Protein AF-A0A840C5W4-F1 (afdb_monomer_lite)

Structure (mmCIF, N/CA/C/O backbone):
data_AF-A0A840C5W4-F1
#
_entry.id   AF-A0A840C5W4-F1
#
loop_
_atom_site.group_PDB
_atom_site.id
_atom_site.type_symbol
_atom_site.label_atom_id
_atom_site.label_alt_id
_atom_site.label_comp_id
_atom_site.label_asym_id
_atom_site.label_entity_id
_atom_site.label_seq_id
_atom_site.pdbx_PDB_ins_code
_atom_site.Cartn_x
_atom_site.Cartn_y
_atom_site.Cartn_z
_atom_site.occupancy
_atom_site.B_iso_or_equiv
_atom_site.auth_seq_id
_atom_site.auth_comp_id
_atom_site.auth_asym_id
_atom_site.auth_atom_id
_atom_site.pdbx_PDB_model_num
ATOM 1 N N . MET A 1 1 ? -12.126 -1.371 11.841 1.00 53.53 1 MET A N 1
ATOM 2 C CA . MET A 1 1 ? -11.027 -1.154 10.876 1.00 53.53 1 MET A CA 1
ATOM 3 C C . MET A 1 1 ? -10.101 -0.103 11.458 1.00 53.53 1 MET A C 1
ATOM 5 O O . MET A 1 1 ? -10.589 0.965 11.806 1.00 53.53 1 MET A O 1
ATOM 9 N N . LYS A 1 2 ? -8.812 -0.405 11.664 1.00 63.03 2 LYS A N 1
ATOM 10 C CA . LYS A 1 2 ? -7.852 0.658 11.995 1.00 63.03 2 LYS A CA 1
ATOM 11 C C . LYS A 1 2 ? -7.681 1.518 10.747 1.00 63.03 2 LYS A C 1
ATOM 13 O O . LYS A 1 2 ? -7.553 0.975 9.653 1.00 63.03 2 LYS A O 1
ATOM 18 N N . ALA A 1 3 ? -7.754 2.834 10.910 1.00 73.38 3 ALA A N 1
ATOM 19 C CA . ALA A 1 3 ? -7.504 3.752 9.811 1.00 73.38 3 ALA A CA 1
ATOM 20 C C . ALA A 1 3 ? -6.040 3.604 9.379 1.00 73.38 3 ALA A C 1
ATOM 22 O O . ALA A 1 3 ? -5.144 3.698 10.216 1.00 73.38 3 ALA A O 1
ATOM 23 N N . ILE A 1 4 ? -5.815 3.340 8.093 1.00 80.00 4 ILE A N 1
ATOM 24 C CA . ILE A 1 4 ? -4.472 3.283 7.513 1.00 80.00 4 ILE A CA 1
ATOM 25 C C . ILE A 1 4 ? -3.843 4.671 7.636 1.00 80.00 4 ILE A C 1
ATOM 27 O O . ILE A 1 4 ? -4.494 5.679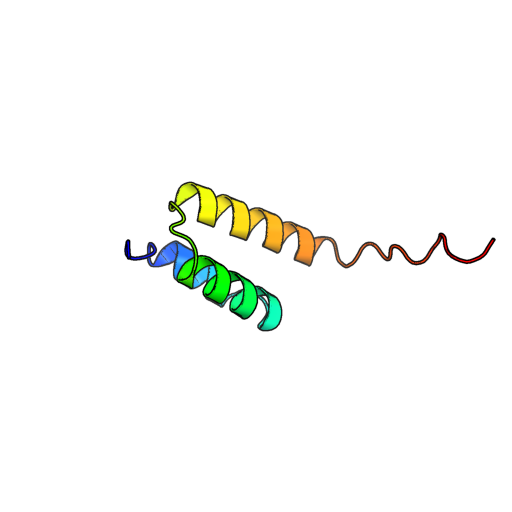 7.348 1.00 80.00 4 ILE A O 1
ATOM 31 N N . HIS A 1 5 ? -2.570 4.733 8.027 1.00 86.31 5 HIS A N 1
ATOM 32 C CA . HIS A 1 5 ? -1.857 6.001 8.095 1.00 86.31 5 HIS A CA 1
ATOM 33 C C . HIS A 1 5 ? -1.850 6.703 6.715 1.00 86.31 5 HIS A C 1
ATOM 35 O O . HIS A 1 5 ? -1.461 6.074 5.724 1.00 86.31 5 HIS A O 1
ATOM 41 N N . PRO A 1 6 ? -2.186 8.006 6.614 1.00 86.69 6 PRO A N 1
ATOM 42 C CA . PRO A 1 6 ? -2.323 8.707 5.329 1.00 86.69 6 PRO A CA 1
ATOM 43 C C . PRO A 1 6 ? -1.102 8.572 4.410 1.00 86.69 6 PRO A C 1
ATOM 45 O O . PRO A 1 6 ? -1.229 8.338 3.213 1.00 86.69 6 PRO A O 1
ATOM 48 N N . ASN A 1 7 ? 0.103 8.632 4.981 1.00 90.69 7 ASN A N 1
ATOM 49 C CA . ASN A 1 7 ? 1.348 8.462 4.225 1.00 90.69 7 ASN A CA 1
ATOM 50 C C . ASN A 1 7 ? 1.519 7.061 3.615 1.00 90.69 7 ASN A C 1
ATOM 52 O O . ASN A 1 7 ? 2.139 6.935 2.560 1.00 90.69 7 ASN A O 1
ATOM 56 N N . LEU A 1 8 ? 1.018 6.008 4.269 1.00 90.19 8 LEU A N 1
ATOM 57 C CA . LEU A 1 8 ? 1.048 4.648 3.719 1.00 90.19 8 LEU A CA 1
ATOM 58 C C . LEU A 1 8 ? 0.013 4.517 2.607 1.00 90.19 8 LEU A C 1
ATOM 60 O O . LEU A 1 8 ? 0.325 3.995 1.543 1.00 90.19 8 LEU A O 1
ATOM 64 N N . PHE A 1 9 ? -1.174 5.090 2.805 1.00 90.50 9 PHE A N 1
ATOM 65 C CA . PHE A 1 9 ? -2.205 5.131 1.775 1.00 90.50 9 PHE A CA 1
ATOM 66 C C . PHE A 1 9 ? -1.713 5.822 0.493 1.00 90.50 9 PHE A C 1
ATOM 68 O O . PHE A 1 9 ? -1.825 5.262 -0.594 1.00 90.50 9 PHE A O 1
ATOM 75 N N . THR A 1 10 ? -1.071 6.989 0.605 1.00 92.25 10 THR A N 1
ATOM 76 C CA . THR A 1 10 ? -0.477 7.685 -0.549 1.00 92.25 10 THR A CA 1
ATOM 77 C C . THR A 1 10 ? 0.553 6.825 -1.282 1.00 92.25 10 THR A C 1
ATOM 79 O O . THR A 1 10 ? 0.617 6.864 -2.507 1.00 92.25 10 THR A O 1
ATOM 82 N N . GLN A 1 11 ? 1.352 6.029 -0.565 1.00 92.56 11 GLN A N 1
ATOM 83 C CA . GLN A 1 11 ? 2.310 5.116 -1.194 1.00 92.56 11 GLN A CA 1
ATOM 84 C C . GLN A 1 11 ? 1.610 3.987 -1.956 1.00 92.56 11 GLN A C 1
ATOM 86 O O . GLN A 1 11 ? 1.983 3.720 -3.094 1.00 92.56 11 GLN A O 1
ATOM 91 N N . VAL A 1 12 ? 0.556 3.396 -1.384 1.00 92.50 12 VAL A N 1
ATOM 92 C CA . VAL A 1 12 ? -0.277 2.393 -2.072 1.00 92.50 12 VAL A CA 1
ATOM 93 C C . VAL A 1 12 ? -0.872 2.968 -3.360 1.00 92.50 12 VAL A C 1
ATOM 95 O O . VAL A 1 12 ? -0.844 2.318 -4.402 1.00 92.50 12 VAL A O 1
ATOM 98 N N . MET A 1 13 ? -1.343 4.217 -3.331 1.00 94.19 13 MET A N 1
ATOM 99 C CA . MET A 1 13 ? -1.943 4.865 -4.502 1.00 94.19 13 MET A CA 1
ATOM 100 C C . MET A 1 13 ? -0.965 5.097 -5.663 1.00 94.19 13 MET A C 1
ATOM 102 O O . MET A 1 13 ? -1.413 5.211 -6.805 1.00 94.19 13 MET A O 1
ATOM 106 N N . ARG A 1 14 ? 0.347 5.141 -5.393 1.00 92.94 14 ARG A N 1
ATOM 107 C CA . ARG A 1 14 ? 1.405 5.290 -6.410 1.00 92.94 14 ARG A CA 1
ATOM 108 C C . ARG A 1 14 ? 1.772 3.976 -7.102 1.00 92.94 14 ARG A C 1
ATOM 110 O O . ARG A 1 14 ? 2.504 4.018 -8.088 1.00 92.94 14 ARG A O 1
ATOM 117 N N . LEU A 1 15 ? 1.299 2.837 -6.597 1.00 92.31 15 LEU A N 1
ATOM 118 C CA . LEU A 1 15 ? 1.529 1.537 -7.223 1.00 92.31 15 LEU A CA 1
ATOM 119 C C . LEU A 1 15 ? 0.739 1.414 -8.541 1.00 92.31 15 LEU A C 1
ATOM 121 O O . LEU A 1 15 ? -0.304 2.064 -8.697 1.00 92.31 15 LEU A O 1
ATOM 125 N N . PRO A 1 16 ? 1.202 0.568 -9.484 1.00 93.69 16 PRO A N 1
ATOM 126 C CA . PRO A 1 16 ? 0.444 0.220 -10.681 1.00 93.69 16 PRO A CA 1
ATOM 127 C C . PRO A 1 16 ? -0.953 -0.293 -10.331 1.00 93.69 16 PRO A C 1
ATOM 129 O O . PRO A 1 16 ? -1.144 -0.930 -9.297 1.00 93.69 16 PRO A O 1
ATOM 132 N N . GLU A 1 17 ? -1.921 -0.046 -11.210 1.00 92.19 17 GLU A N 1
ATOM 133 C CA . GLU A 1 17 ? -3.340 -0.285 -10.930 1.00 92.19 17 GLU A CA 1
ATOM 134 C C . GLU A 1 17 ? -3.651 -1.708 -10.452 1.00 92.19 17 GLU A C 1
ATOM 136 O O . GLU A 1 17 ? -4.315 -1.847 -9.430 1.00 92.19 17 GLU A O 1
ATOM 141 N N . GLY A 1 18 ? -3.134 -2.744 -11.123 1.00 92.06 18 GLY A N 1
ATOM 142 C CA . GLY A 1 18 ? -3.376 -4.136 -10.715 1.00 92.06 18 GLY A CA 1
ATOM 143 C C . GLY A 1 18 ? -2.864 -4.422 -9.303 1.00 92.06 18 GLY A C 1
ATOM 144 O O . GLY A 1 18 ? -3.613 -4.838 -8.429 1.00 92.06 18 GLY A O 1
ATOM 145 N N . VAL A 1 19 ? -1.608 -4.060 -9.045 1.00 91.94 19 VAL A N 1
ATOM 146 C CA . VAL A 1 19 ? -0.948 -4.248 -7.747 1.00 91.94 19 VAL A CA 1
ATOM 147 C C . VAL A 1 19 ? -1.658 -3.482 -6.628 1.00 91.94 19 VAL A C 1
ATOM 149 O O . VAL A 1 19 ? -1.807 -3.977 -5.511 1.00 91.94 19 VAL A O 1
ATOM 152 N N . ARG A 1 20 ? -2.087 -2.251 -6.914 1.00 93.94 20 ARG A N 1
ATOM 153 C CA . ARG A 1 20 ? -2.830 -1.417 -5.972 1.00 93.94 20 ARG A CA 1
ATOM 154 C C . ARG A 1 20 ? -4.171 -2.052 -5.611 1.00 93.94 20 ARG A C 1
ATOM 156 O O . ARG A 1 20 ? -4.518 -2.060 -4.434 1.00 93.94 20 ARG A O 1
ATOM 163 N N . THR A 1 21 ? -4.912 -2.545 -6.601 1.00 93.00 21 THR A N 1
ATOM 164 C CA . THR A 1 21 ? -6.218 -3.185 -6.396 1.00 93.00 21 THR A CA 1
ATOM 165 C C . THR A 1 21 ? -6.083 -4.419 -5.510 1.00 93.00 21 THR A C 1
ATOM 167 O O . THR A 1 21 ? -6.762 -4.486 -4.487 1.00 93.00 21 THR A O 1
ATOM 170 N N . ASP A 1 22 ? -5.131 -5.304 -5.814 1.00 91.25 22 ASP A N 1
ATOM 171 C CA . ASP A 1 22 ? -4.871 -6.513 -5.022 1.00 91.25 22 ASP A CA 1
ATOM 172 C C . ASP A 1 22 ? -4.518 -6.171 -3.564 1.00 91.25 22 ASP A C 1
ATOM 174 O O . ASP A 1 22 ? -5.016 -6.777 -2.612 1.00 91.25 22 ASP A O 1
ATOM 178 N N . LEU A 1 23 ? -3.668 -5.155 -3.367 1.00 90.50 23 LEU A N 1
ATOM 179 C CA . LEU A 1 23 ? -3.243 -4.739 -2.033 1.00 90.50 23 LEU A CA 1
ATOM 180 C C . LEU A 1 23 ? -4.394 -4.114 -1.229 1.00 90.50 23 LEU A C 1
ATOM 182 O O . LEU A 1 23 ? -4.513 -4.373 -0.033 1.00 90.50 23 LEU A O 1
ATOM 186 N N . LEU A 1 24 ? -5.250 -3.307 -1.861 1.00 90.81 24 LEU A N 1
ATOM 187 C CA . LEU A 1 24 ? -6.423 -2.721 -1.205 1.00 90.81 24 LEU A CA 1
ATOM 188 C C . LEU A 1 24 ? -7.472 -3.779 -0.848 1.00 90.81 24 LEU A C 1
ATOM 190 O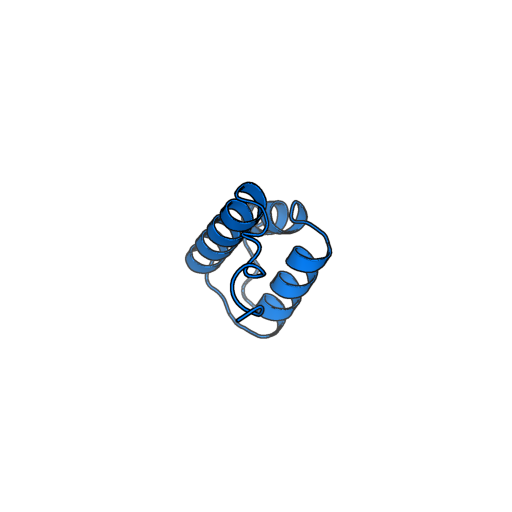 O . LEU A 1 24 ? -8.043 -3.710 0.241 1.00 90.81 24 LEU A O 1
ATOM 194 N N . GLU A 1 25 ? -7.694 -4.768 -1.714 1.00 90.88 25 GLU A N 1
ATOM 195 C CA . GLU A 1 25 ? -8.575 -5.902 -1.426 1.00 90.88 25 GLU A CA 1
ATOM 196 C C . GLU A 1 25 ? -8.070 -6.690 -0.210 1.00 90.88 25 GLU A C 1
ATOM 198 O O . GLU A 1 25 ? -8.821 -6.925 0.743 1.00 90.88 25 GLU A O 1
ATOM 203 N N . PHE A 1 26 ? -6.770 -7.000 -0.177 1.00 89.00 26 PHE A N 1
ATOM 204 C CA . PHE A 1 26 ? -6.148 -7.680 0.957 1.00 89.00 26 PHE A CA 1
ATOM 205 C C . PHE A 1 26 ? -6.303 -6.899 2.272 1.00 89.00 26 PHE A C 1
ATOM 207 O O . PHE A 1 26 ? -6.642 -7.486 3.302 1.00 89.00 26 PHE A O 1
ATOM 214 N N . LEU A 1 27 ? -6.103 -5.576 2.245 1.00 86.88 27 LEU A N 1
ATOM 215 C CA . LEU A 1 27 ? -6.277 -4.697 3.410 1.00 86.88 27 LEU A CA 1
ATOM 216 C C . LEU A 1 27 ? -7.740 -4.567 3.857 1.00 86.88 27 LEU A C 1
ATOM 218 O O . LEU A 1 27 ? -8.002 -4.308 5.033 1.00 86.88 27 LEU A O 1
ATOM 222 N N . GLY A 1 28 ? -8.694 -4.746 2.941 1.00 85.62 28 GLY A N 1
ATOM 223 C CA . GLY A 1 28 ? -10.119 -4.806 3.259 1.00 85.62 28 GLY A CA 1
ATOM 224 C C . GLY A 1 28 ? -10.508 -6.092 3.993 1.00 85.62 28 GLY A C 1
ATOM 225 O O . GLY A 1 28 ? -11.363 -6.056 4.879 1.00 85.62 28 GLY A O 1
ATOM 226 N N . ALA A 1 29 ? -9.856 -7.210 3.659 1.00 85.62 29 ALA A N 1
ATOM 227 C CA . ALA A 1 29 ? -10.121 -8.525 4.241 1.00 85.62 29 ALA A CA 1
ATOM 228 C C . ALA A 1 29 ? -9.286 -8.833 5.499 1.00 85.62 29 ALA A C 1
ATOM 230 O O . ALA A 1 29 ? -9.717 -9.618 6.345 1.00 85.62 29 ALA A O 1
ATOM 231 N N . THR A 1 30 ? -8.109 -8.215 5.645 1.00 78.62 30 THR A N 1
ATOM 232 C CA . THR A 1 30 ? -7.128 -8.560 6.683 1.00 78.62 30 THR A CA 1
ATOM 233 C C . THR A 1 30 ? -6.724 -7.335 7.506 1.00 78.62 30 THR A C 1
ATOM 235 O O . THR A 1 30 ? -6.274 -6.335 6.944 1.00 78.62 30 THR A O 1
ATOM 238 N N . PRO A 1 31 ? -6.806 -7.383 8.849 1.00 81.19 31 PRO A N 1
ATOM 239 C CA . PRO A 1 31 ? -6.257 -6.327 9.686 1.00 81.19 31 PRO A CA 1
ATOM 240 C C . PRO A 1 31 ? -4.724 -6.369 9.649 1.00 81.19 31 PRO A C 1
ATOM 242 O O . PRO A 1 31 ? -4.098 -7.227 10.266 1.00 81.19 31 PRO A O 1
ATOM 245 N N . VAL A 1 32 ? -4.123 -5.412 8.945 1.00 84.69 32 VAL A N 1
ATOM 246 C CA . VAL A 1 32 ? -2.668 -5.246 8.832 1.00 84.69 32 VAL A CA 1
ATOM 247 C C . VAL A 1 32 ? -2.221 -4.054 9.679 1.00 84.69 32 VAL A C 1
ATOM 249 O O . VAL A 1 32 ? -2.886 -3.018 9.713 1.00 84.69 32 VAL A O 1
ATOM 252 N N . VAL A 1 33 ? -1.102 -4.196 10.392 1.00 89.69 33 VAL A N 1
ATOM 253 C CA . VAL A 1 33 ? -0.480 -3.086 11.133 1.00 89.69 33 VAL A CA 1
ATOM 254 C C . VAL A 1 33 ? 0.424 -2.255 10.223 1.00 89.69 33 VAL A C 1
ATOM 256 O O . VAL A 1 33 ? 1.007 -2.779 9.278 1.00 89.69 33 VAL A O 1
ATOM 259 N N . ASP A 1 34 ? 0.591 -0.971 10.538 1.00 87.62 34 ASP A N 1
ATOM 260 C CA . ASP A 1 34 ? 1.341 -0.011 9.712 1.00 87.62 34 ASP A CA 1
ATOM 261 C C . ASP A 1 34 ? 2.749 -0.483 9.321 1.00 87.62 34 ASP A C 1
ATOM 263 O O . ASP A 1 34 ? 3.164 -0.294 8.178 1.00 87.62 34 ASP A O 1
ATOM 267 N N . GLU A 1 35 ? 3.478 -1.125 10.239 1.00 89.12 35 GLU A N 1
ATOM 268 C CA . GLU A 1 35 ? 4.824 -1.636 9.948 1.00 89.12 35 GLU A CA 1
ATOM 269 C C . GLU A 1 35 ? 4.793 -2.762 8.912 1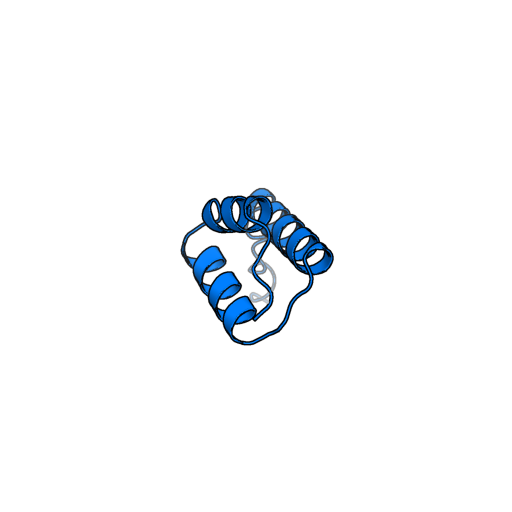.00 89.12 35 GLU A C 1
ATOM 271 O O . GLU A 1 35 ? 5.596 -2.788 7.984 1.00 89.12 35 GLU A O 1
ATOM 276 N N . GLN A 1 36 ? 3.813 -3.657 9.006 1.00 89.81 36 GLN A N 1
ATOM 277 C CA . GLN A 1 36 ? 3.655 -4.738 8.042 1.00 89.81 36 GLN A CA 1
ATOM 278 C C . GLN A 1 36 ? 3.244 -4.192 6.670 1.00 89.81 36 G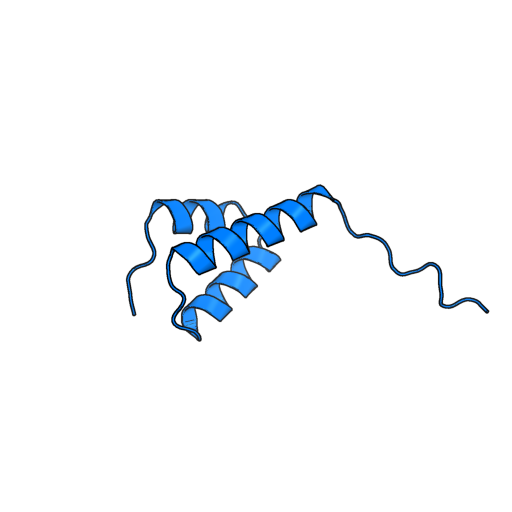LN A C 1
ATOM 280 O O . GLN A 1 36 ? 3.803 -4.606 5.657 1.00 89.81 36 GLN A O 1
ATOM 285 N N . LEU A 1 37 ? 2.341 -3.206 6.626 1.00 90.88 37 LEU A N 1
ATOM 286 C CA . LEU A 1 37 ? 1.970 -2.533 5.380 1.00 90.88 37 LEU A CA 1
ATOM 287 C C . LEU A 1 37 ? 3.176 -1.823 4.740 1.00 90.88 37 LEU A C 1
ATOM 289 O O . LEU A 1 37 ? 3.369 -1.910 3.529 1.00 90.88 37 LEU A O 1
ATOM 293 N N . ARG A 1 38 ? 4.025 -1.168 5.540 1.00 93.19 38 ARG A N 1
ATOM 294 C CA . ARG A 1 38 ? 5.267 -0.545 5.059 1.00 93.19 38 ARG A CA 1
ATOM 295 C C . ARG A 1 38 ? 6.183 -1.562 4.377 1.00 93.19 38 ARG A C 1
ATOM 297 O O . ARG A 1 38 ? 6.673 -1.279 3.285 1.00 93.19 38 ARG A O 1
ATOM 304 N N . GLN A 1 39 ? 6.391 -2.728 4.990 1.00 93.31 39 GLN A N 1
ATOM 305 C CA . GLN A 1 39 ? 7.222 -3.786 4.404 1.00 93.31 39 GLN A CA 1
ATOM 306 C C . GLN A 1 39 ? 6.618 -4.330 3.107 1.00 93.31 39 GLN A C 1
ATOM 308 O O . GLN A 1 39 ? 7.319 -4.436 2.105 1.00 93.31 39 GLN A O 1
ATOM 313 N N . MET A 1 40 ? 5.305 -4.575 3.079 1.00 91.75 40 MET A N 1
ATOM 314 C CA . MET A 1 40 ? 4.619 -5.042 1.869 1.00 91.75 40 MET A CA 1
ATOM 315 C C . MET A 1 40 ? 4.784 -4.065 0.698 1.00 91.75 40 MET A C 1
ATOM 317 O O . MET A 1 40 ? 5.098 -4.482 -0.414 1.00 91.75 40 MET A O 1
ATOM 321 N N . ILE A 1 41 ? 4.619 -2.762 0.944 1.00 92.62 41 ILE A N 1
ATOM 322 C CA . ILE A 1 41 ? 4.820 -1.725 -0.077 1.00 92.62 41 ILE A CA 1
ATOM 323 C C . ILE A 1 41 ? 6.270 -1.734 -0.579 1.00 92.62 41 ILE A C 1
ATOM 325 O O . ILE A 1 41 ? 6.495 -1.638 -1.787 1.00 92.62 41 ILE A O 1
ATOM 329 N N . ALA A 1 42 ? 7.249 -1.860 0.322 1.00 93.31 42 ALA A N 1
ATOM 330 C CA . ALA A 1 42 ? 8.665 -1.891 -0.037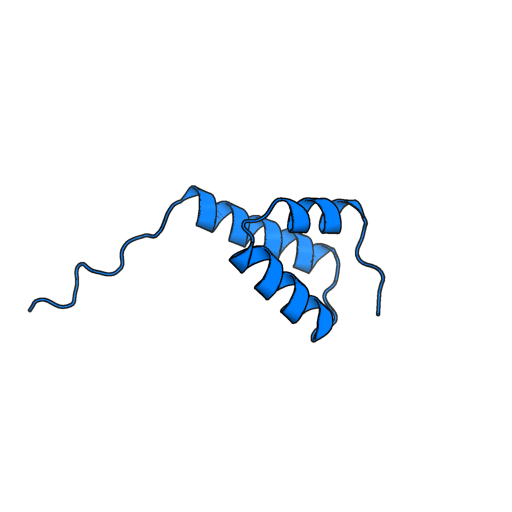 1.00 93.31 42 ALA A CA 1
ATOM 331 C C . ALA A 1 42 ? 9.015 -3.121 -0.891 1.00 93.31 42 ALA A C 1
ATOM 333 O O . ALA A 1 42 ? 9.676 -2.984 -1.921 1.00 93.31 42 ALA A O 1
ATOM 334 N N . ASP A 1 43 ? 8.527 -4.303 -0.513 1.00 92.06 43 ASP A N 1
ATOM 335 C CA . ASP A 1 43 ? 8.759 -5.550 -1.245 1.00 92.06 43 ASP A CA 1
ATOM 336 C C . ASP A 1 43 ? 8.154 -5.511 -2.646 1.00 92.06 43 ASP A C 1
ATOM 338 O O . ASP A 1 43 ? 8.802 -5.880 -3.627 1.00 92.06 43 ASP A O 1
ATOM 342 N N . VAL A 1 44 ? 6.913 -5.03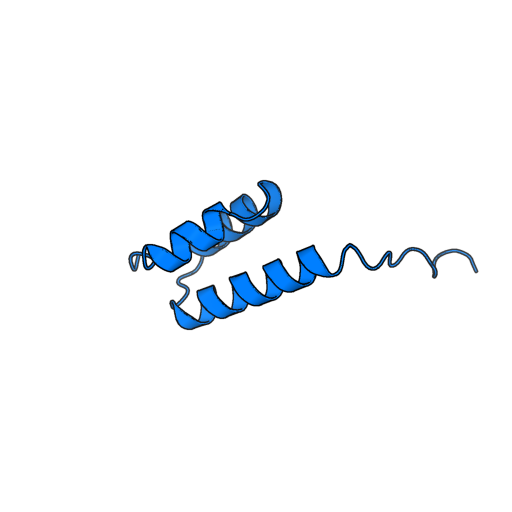8 -2.751 1.00 90.56 44 VAL A N 1
ATOM 343 C CA . VAL A 1 44 ? 6.212 -4.896 -4.027 1.00 90.56 44 VAL A CA 1
ATOM 344 C C . VAL A 1 44 ? 6.914 -3.875 -4.919 1.00 90.56 44 VAL A C 1
ATOM 346 O O . VAL A 1 44 ? 7.156 -4.157 -6.089 1.00 90.56 44 VAL A O 1
ATOM 349 N N . THR A 1 45 ? 7.306 -2.725 -4.366 1.00 89.56 45 THR A N 1
ATOM 350 C CA . THR A 1 45 ? 8.040 -1.691 -5.112 1.00 89.56 45 THR A CA 1
ATOM 351 C C . THR A 1 45 ? 9.361 -2.241 -5.643 1.00 89.56 45 THR A C 1
ATOM 353 O O . THR A 1 45 ? 9.635 -2.124 -6.834 1.00 89.56 45 THR A O 1
ATOM 356 N N . ARG A 1 46 ? 10.128 -2.953 -4.808 1.00 90.12 46 ARG A N 1
ATOM 357 C CA . ARG A 1 46 ? 11.377 -3.601 -5.227 1.00 90.12 46 ARG A CA 1
ATOM 358 C C . ARG A 1 46 ? 11.149 -4.611 -6.356 1.00 90.12 46 ARG A C 1
ATOM 360 O O . ARG A 1 46 ? 11.928 -4.660 -7.301 1.00 90.12 46 ARG A O 1
ATOM 367 N N . ARG A 1 47 ? 10.093 -5.428 -6.286 1.00 87.06 47 ARG A N 1
ATOM 368 C CA . ARG A 1 47 ? 9.768 -6.402 -7.349 1.00 87.06 47 ARG A CA 1
ATOM 369 C C . ARG A 1 47 ? 9.407 -5.723 -8.669 1.00 87.06 47 ARG A C 1
ATOM 371 O O . ARG A 1 47 ? 9.753 -6.244 -9.722 1.00 87.06 47 ARG A O 1
ATOM 378 N N . LEU A 1 48 ? 8.744 -4.569 -8.610 1.00 85.38 48 LEU A N 1
ATOM 379 C CA . LEU A 1 48 ? 8.425 -3.769 -9.794 1.00 85.38 48 LEU A CA 1
ATOM 380 C C . LEU A 1 48 ? 9.679 -3.153 -10.427 1.00 85.38 48 LEU A C 1
ATOM 382 O O . LEU A 1 48 ? 9.774 -3.104 -11.650 1.00 85.38 48 LEU A O 1
ATOM 386 N N . GLU A 1 49 ? 10.650 -2.730 -9.617 1.00 82.81 49 GLU A N 1
ATOM 387 C CA . GLU A 1 49 ? 11.927 -2.178 -10.093 1.00 82.81 49 GLU A CA 1
ATOM 388 C C . GLU A 1 49 ? 12.831 -3.231 -10.747 1.00 82.81 49 GLU A C 1
ATOM 390 O O . GLU A 1 49 ? 13.578 -2.917 -11.671 1.00 82.81 49 GLU A O 1
ATOM 395 N N . ILE A 1 50 ? 12.758 -4.485 -10.294 1.00 73.19 50 ILE A N 1
ATOM 396 C CA . ILE A 1 50 ? 13.603 -5.579 -10.802 1.00 73.19 50 ILE A CA 1
ATOM 397 C C . ILE A 1 50 ? 13.067 -6.151 -12.135 1.00 73.19 50 ILE A C 1
ATOM 399 O O . ILE A 1 50 ? 13.778 -6.882 -12.823 1.00 73.19 50 ILE A O 1
ATOM 403 N N . GLY A 1 51 ? 11.858 -5.764 -12.565 1.00 60.38 51 GLY A N 1
ATOM 404 C CA . GLY A 1 51 ? 11.197 -6.328 -13.746 1.00 60.38 51 GLY A CA 1
ATOM 405 C C . GLY A 1 51 ? 10.860 -7.818 -13.566 1.00 60.38 51 GLY A C 1
ATOM 406 O O . GLY A 1 51 ? 11.355 -8.472 -12.644 1.00 60.38 51 GLY A O 1
ATOM 407 N N . PRO A 1 52 ? 9.990 -8.403 -14.409 1.00 55.53 52 PRO A N 1
ATOM 408 C CA . PRO A 1 52 ? 9.724 -9.830 -14.334 1.00 55.53 52 PRO A CA 1
ATOM 409 C C . PRO A 1 52 ? 11.019 -10.576 -14.670 1.00 55.53 52 PRO A C 1
ATOM 411 O O . PRO A 1 52 ? 11.479 -10.560 -15.813 1.00 55.53 52 PRO A O 1
ATOM 414 N N . VAL A 1 53 ? 11.606 -11.248 -13.678 1.00 54.28 53 VAL A N 1
ATOM 415 C CA . VAL A 1 53 ? 12.523 -12.357 -13.942 1.00 54.28 53 VAL A CA 1
ATOM 416 C C . VAL A 1 53 ? 11.678 -13.381 -14.692 1.00 54.28 53 VAL A C 1
ATOM 418 O O . VAL A 1 53 ? 10.858 -14.069 -14.092 1.00 54.28 53 VAL A O 1
ATOM 421 N N . GLN A 1 54 ? 11.789 -13.382 -16.022 1.00 51.66 54 GLN A N 1
ATOM 422 C CA . GLN A 1 54 ? 11.124 -14.345 -16.887 1.00 51.66 54 GLN A CA 1
ATOM 423 C C . GLN A 1 54 ? 11.581 -15.745 -16.472 1.00 51.66 54 GLN A C 1
ATOM 425 O O . GLN A 1 54 ? 12.659 -16.205 -16.847 1.00 51.66 54 GLN A O 1
ATOM 430 N N . GLU A 1 55 ? 10.749 -16.435 -15.699 1.00 49.75 55 GLU A N 1
ATOM 431 C CA . GLU A 1 55 ? 10.866 -17.864 -15.420 1.00 49.75 55 GLU A CA 1
ATOM 432 C C . GLU A 1 55 ? 10.361 -18.678 -16.629 1.00 49.75 55 GLU A C 1
ATOM 434 O O . GLU A 1 55 ? 9.596 -19.622 -16.491 1.00 49.75 55 GLU A O 1
ATOM 439 N N . ASP A 1 56 ? 10.784 -18.306 -17.843 1.00 48.94 56 ASP A N 1
ATOM 440 C CA . ASP A 1 56 ? 10.420 -18.984 -19.099 1.00 48.94 56 ASP A CA 1
ATOM 441 C C . ASP A 1 56 ? 11.584 -19.789 -19.707 1.00 48.94 56 ASP A C 1
ATOM 443 O O . ASP A 1 56 ? 11.460 -20.397 -20.766 1.00 48.94 56 ASP A O 1
ATOM 447 N N . ALA A 1 57 ? 12.727 -19.889 -19.022 1.00 55.66 57 ALA A N 1
ATOM 448 C CA . ALA A 1 57 ? 13.907 -20.586 -19.547 1.00 55.66 57 ALA A CA 1
ATOM 449 C C . ALA A 1 57 ? 13.986 -22.094 -19.207 1.00 55.66 57 ALA A C 1
ATOM 451 O O . ALA A 1 57 ? 15.041 -22.697 -19.396 1.00 55.66 57 ALA A O 1
ATOM 452 N N . ARG A 1 58 ? 12.929 -22.729 -18.668 1.00 57.16 58 ARG A N 1
ATOM 453 C CA . ARG A 1 58 ? 13.002 -24.140 -18.203 1.00 57.16 58 ARG A CA 1
ATOM 454 C C . ARG A 1 58 ? 11.936 -25.106 -18.736 1.00 57.16 58 ARG A C 1
ATOM 456 O O . ARG A 1 58 ? 11.924 -26.255 -18.305 1.00 57.16 58 ARG A O 1
ATOM 463 N N . ARG A 1 59 ? 11.079 -24.706 -19.684 1.00 54.62 59 ARG A N 1
ATOM 464 C CA . ARG A 1 59 ? 10.075 -25.604 -20.306 1.00 54.62 59 ARG A CA 1
ATOM 465 C C . ARG A 1 59 ? 10.380 -25.989 -21.760 1.00 54.62 59 ARG A C 1
ATOM 467 O O . ARG A 1 59 ? 9.466 -26.196 -22.548 1.00 54.62 59 ARG A O 1
ATOM 474 N N . ALA A 1 60 ? 11.658 -26.118 -22.101 1.00 55.59 60 ALA A N 1
ATOM 475 C CA . ALA A 1 60 ? 12.092 -26.795 -23.321 1.00 55.59 60 ALA A CA 1
ATOM 476 C C . ALA A 1 60 ? 13.280 -27.711 -22.988 1.00 55.59 60 ALA A C 1
ATOM 478 O O . ALA A 1 60 ? 14.438 -27.331 -23.145 1.00 55.59 60 ALA A O 1
ATOM 479 N N . GLN A 1 61 ? 12.970 -28.888 -22.446 1.00 55.25 61 GLN A N 1
ATOM 480 C CA . GLN A 1 61 ? 13.825 -30.074 -22.487 1.00 55.25 61 GLN A CA 1
ATOM 481 C C . GLN A 1 61 ? 13.003 -31.200 -23.099 1.00 55.25 61 GLN A C 1
ATOM 483 O O . GLN A 1 61 ? 11.809 -31.292 -22.727 1.00 55.25 61 GLN A O 1
#

Foldseek 3Di:
DPDADVVLVVLLVPDPPVSSVVLVVCVVVDPDDNVRSVVVSVVSVVDVVVPPPPPPPPPPD

Sequence (61 aa):
MKAIHPNLFTQVMRLPEGVRTDLLEFLGATPVVDEQLRQMIADVTRRLEIGPVQEDARRAQ

pLDDT: mean 81.7, std 14.65, range [48.94, 94.19]

Organism: NCBI:txid1614693

Radius of gyration: 14.58 Å; chains: 1; bounding box: 25×39×35 Å

Secondary structure (DSSP, 8-state):
-PPPPHHHHHHHHTS-HHHHHHHHHHHHHS---HHHHHHHHHHHHHHHHT----TTSSS--